Protein AF-A0A3N5M432-F1 (afdb_monomer_lite)

Secondary structure (DSSP, 8-state):
-HHHHHHHHHHHHHHHHHHHHHHHHHHTT--HHHHHHHHHHHHSTTSSS---S-HHHHHHHHT-

Sequence (64 aa):
MHETAFILIELGAILLGLAVLARLAGMVGLSPIPLYLLAGLAIGEGGILPVVTAEGFIEIGASI

pLDDT: mean 86.37, std 10.57, range [60.16, 97.81]

Structure (mmCIF, N/CA/C/O backbone):
data_AF-A0A3N5M432-F1
#
_entry.id   AF-A0A3N5M432-F1
#
loop_
_atom_site.group_PDB
_atom_site.id
_atom_site.type_symbol
_atom_site.label_atom_id
_atom_site.label_alt_id
_atom_site.label_comp_id
_atom_site.label_asym_id
_atom_site.label_entity_id
_atom_site.label_seq_id
_atom_site.pdbx_PDB_ins_code
_atom_site.Cartn_x
_atom_site.Cartn_y
_atom_site.Cartn_z
_atom_site.occupancy
_atom_site.B_iso_or_equiv
_atom_site.auth_seq_id
_atom_site.auth_comp_id
_atom_site.auth_asym_id
_atom_site.auth_atom_id
_atom_site.pdbx_PDB_model_num
ATOM 1 N N . MET A 1 1 ? 17.811 4.907 -20.618 1.00 61.25 1 MET A N 1
ATOM 2 C CA . MET A 1 1 ? 16.606 5.676 -21.016 1.00 61.25 1 MET A CA 1
ATOM 3 C C . MET A 1 1 ? 15.343 4.818 -20.941 1.00 61.25 1 MET A C 1
ATOM 5 O O . MET A 1 1 ? 14.441 5.210 -20.220 1.00 61.25 1 MET A O 1
ATOM 9 N N . HIS A 1 2 ? 15.276 3.651 -21.598 1.00 77.00 2 HIS A N 1
ATOM 10 C CA . HIS A 1 2 ? 14.108 2.751 -21.500 1.00 77.00 2 HIS A CA 1
ATOM 11 C C . HIS A 1 2 ? 13.930 2.119 -20.107 1.00 77.00 2 HIS A C 1
ATOM 13 O O . HIS A 1 2 ? 12.820 2.069 -19.597 1.00 77.00 2 HIS A O 1
ATOM 19 N N . GLU A 1 3 ? 15.024 1.715 -19.463 1.00 82.50 3 GLU A N 1
ATOM 20 C CA . GLU A 1 3 ? 15.012 1.065 -18.144 1.00 82.50 3 GLU A CA 1
ATOM 21 C C . GLU A 1 3 ? 14.507 1.987 -17.025 1.00 82.50 3 GLU A C 1
ATOM 23 O O . GLU A 1 3 ? 13.601 1.634 -16.281 1.00 82.50 3 GLU A O 1
ATOM 28 N N . THR A 1 4 ? 14.985 3.234 -16.981 1.00 85.38 4 THR A N 1
ATOM 29 C CA . THR A 1 4 ? 14.494 4.249 -16.035 1.00 85.38 4 THR A CA 1
ATOM 30 C C . THR A 1 4 ? 13.003 4.534 -16.214 1.00 85.38 4 THR A C 1
ATOM 32 O O . THR A 1 4 ? 12.283 4.675 -15.231 1.00 85.38 4 THR A O 1
ATOM 35 N N . ALA A 1 5 ? 12.519 4.603 -17.460 1.00 90.62 5 ALA A N 1
ATOM 36 C CA . ALA A 1 5 ? 11.094 4.782 -17.731 1.00 90.62 5 ALA A CA 1
ATOM 37 C C . ALA A 1 5 ? 10.270 3.584 -17.235 1.00 90.62 5 ALA A C 1
ATOM 39 O O . ALA A 1 5 ? 9.200 3.780 -16.664 1.00 90.62 5 ALA A O 1
ATOM 40 N N . PHE A 1 6 ? 10.785 2.365 -17.404 1.00 88.81 6 PHE A N 1
ATOM 41 C CA . PHE A 1 6 ? 10.145 1.150 -16.910 1.00 88.81 6 PHE A CA 1
ATOM 42 C C . PHE A 1 6 ? 10.048 1.138 -15.377 1.00 88.81 6 PHE A C 1
ATOM 44 O O . PHE A 1 6 ? 8.956 0.965 -14.849 1.00 88.81 6 PHE A O 1
ATOM 51 N N . ILE A 1 7 ? 11.133 1.464 -14.667 1.00 87.31 7 ILE A N 1
ATOM 52 C CA . ILE A 1 7 ? 11.152 1.558 -13.194 1.00 87.31 7 ILE A CA 1
ATOM 53 C C . ILE A 1 7 ? 10.130 2.580 -12.675 1.00 87.31 7 ILE A C 1
ATOM 55 O O . ILE A 1 7 ? 9.431 2.335 -11.693 1.00 87.31 7 ILE A O 1
ATOM 59 N N . LEU A 1 8 ? 10.005 3.738 -13.336 1.00 90.44 8 LEU A N 1
ATOM 60 C CA . LEU A 1 8 ? 9.010 4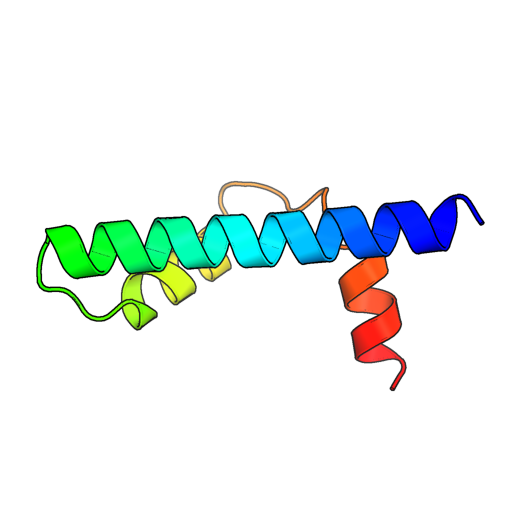.748 -12.959 1.00 90.44 8 LEU A CA 1
ATOM 61 C C . LEU A 1 8 ? 7.573 4.254 -13.167 1.00 90.44 8 LEU A C 1
ATOM 63 O O . LEU A 1 8 ? 6.689 4.599 -12.381 1.00 90.44 8 LEU A O 1
ATOM 67 N N . ILE A 1 9 ? 7.336 3.446 -14.203 1.00 91.56 9 ILE A N 1
ATOM 68 C CA . ILE A 1 9 ? 6.038 2.808 -14.442 1.00 91.56 9 ILE A CA 1
ATOM 69 C C . ILE A 1 9 ? 5.751 1.760 -13.363 1.00 91.56 9 ILE A C 1
ATOM 71 O O . ILE A 1 9 ? 4.647 1.765 -12.823 1.00 91.56 9 ILE A O 1
ATOM 75 N N . GLU A 1 10 ? 6.721 0.912 -13.006 1.00 88.50 10 GLU A N 1
ATOM 76 C CA . GLU A 1 10 ? 6.578 -0.073 -11.924 1.00 88.50 10 GLU A CA 1
ATOM 77 C C . GLU A 1 10 ? 6.244 0.612 -10.593 1.00 88.50 10 GLU A C 1
ATOM 79 O O . GLU A 1 10 ? 5.255 0.270 -9.941 1.00 88.50 10 GLU A O 1
ATOM 84 N N . LEU A 1 11 ? 6.997 1.655 -10.230 1.00 89.12 11 LEU A N 1
ATOM 85 C CA . LEU A 1 11 ? 6.733 2.460 -9.038 1.00 89.12 11 LEU A CA 1
ATOM 86 C C . LEU A 1 11 ? 5.330 3.083 -9.082 1.00 89.12 11 LEU A C 1
ATOM 88 O O . LEU A 1 11 ? 4.581 3.003 -8.108 1.00 89.12 11 LEU A O 1
ATOM 92 N N . GLY A 1 12 ? 4.954 3.692 -10.209 1.00 93.12 12 GLY A N 1
ATOM 93 C CA . GLY A 1 12 ? 3.632 4.286 -10.394 1.00 93.12 12 GLY A CA 1
ATOM 94 C C . GLY A 1 12 ? 2.503 3.262 -10.258 1.00 93.12 12 GLY A C 1
ATOM 95 O O . GLY A 1 12 ? 1.493 3.547 -9.615 1.00 93.12 12 GLY A O 1
ATOM 96 N N . ALA A 1 13 ? 2.686 2.058 -10.803 1.00 91.69 13 ALA A N 1
ATOM 97 C CA . ALA A 1 13 ? 1.732 0.961 -10.695 1.00 91.69 13 ALA A CA 1
ATOM 98 C C . ALA A 1 13 ? 1.577 0.475 -9.244 1.00 91.69 13 ALA A C 1
ATOM 100 O O . ALA A 1 13 ? 0.447 0.290 -8.787 1.00 91.69 13 ALA A O 1
ATOM 101 N N . ILE A 1 14 ? 2.681 0.341 -8.496 1.00 89.06 14 ILE A N 1
ATOM 102 C CA . ILE A 1 14 ? 2.658 -0.008 -7.066 1.00 89.06 14 ILE A CA 1
ATOM 103 C C . ILE A 1 14 ? 1.898 1.059 -6.272 1.00 89.06 14 ILE A C 1
ATOM 105 O O . ILE A 1 14 ? 0.969 0.735 -5.531 1.00 89.06 14 ILE A O 1
ATOM 109 N N . LEU A 1 15 ? 2.244 2.337 -6.451 1.00 92.69 15 LEU A N 1
ATOM 110 C CA . LEU A 1 15 ? 1.589 3.446 -5.752 1.00 92.69 15 LEU A CA 1
ATOM 111 C C . LEU A 1 15 ? 0.093 3.521 -6.075 1.00 92.69 15 LEU A C 1
ATOM 113 O O . LEU A 1 15 ? -0.721 3.718 -5.172 1.00 92.69 15 LEU A O 1
ATOM 117 N 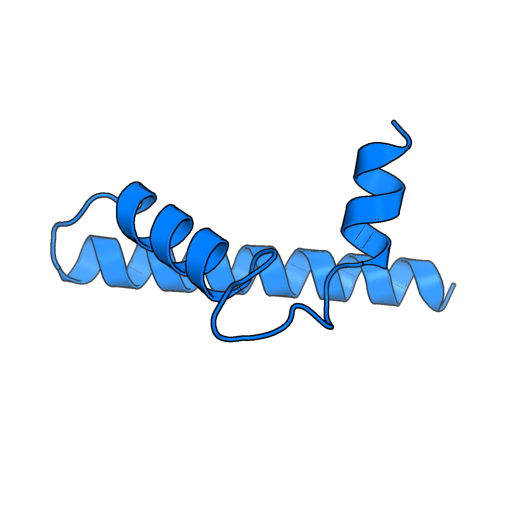N . LEU A 1 16 ? -0.281 3.324 -7.341 1.00 95.31 16 LEU A N 1
ATOM 118 C CA . LEU A 1 16 ? -1.676 3.289 -7.767 1.00 95.31 16 LEU A CA 1
ATOM 119 C C . LEU A 1 16 ? -2.431 2.120 -7.120 1.00 95.31 16 LEU A C 1
ATOM 121 O O . LEU A 1 16 ? -3.524 2.322 -6.593 1.00 95.31 16 LEU A O 1
ATOM 125 N N . GLY A 1 17 ? -1.847 0.918 -7.109 1.00 93.75 17 GLY A N 1
ATOM 126 C CA . GLY A 1 17 ? -2.430 -0.258 -6.461 1.00 93.75 17 GLY A CA 1
ATOM 127 C C . GLY A 1 17 ? -2.655 -0.044 -4.962 1.00 93.75 17 GLY A C 1
ATOM 128 O O . GLY A 1 17 ? -3.755 -0.279 -4.459 1.00 93.75 17 GLY A O 1
ATOM 129 N N . LEU A 1 18 ? -1.654 0.488 -4.257 1.00 94.69 18 LEU A N 1
ATOM 130 C CA . LEU A 1 18 ? -1.772 0.836 -2.839 1.00 94.69 18 LEU A CA 1
ATOM 131 C C . LEU A 1 18 ? -2.842 1.913 -2.605 1.00 94.69 18 LEU A C 1
ATOM 133 O O . LEU A 1 18 ? -3.665 1.773 -1.703 1.00 94.69 18 LEU A O 1
ATOM 137 N N . ALA A 1 19 ? -2.905 2.953 -3.440 1.00 97.00 19 ALA A N 1
ATOM 138 C CA . ALA A 1 19 ? -3.929 3.992 -3.328 1.00 97.00 19 ALA A CA 1
ATOM 139 C C . ALA A 1 19 ? -5.352 3.434 -3.513 1.00 97.00 19 ALA A C 1
ATOM 141 O O . ALA A 1 19 ? -6.264 3.802 -2.768 1.00 97.00 19 ALA A O 1
ATOM 142 N N . VAL A 1 20 ? -5.546 2.515 -4.466 1.00 97.50 20 VAL A N 1
ATOM 143 C CA . VAL A 1 20 ? -6.823 1.813 -4.665 1.00 97.50 20 VAL A CA 1
ATOM 144 C C . VAL A 1 20 ? -7.182 0.986 -3.431 1.00 97.50 20 VAL A C 1
ATOM 146 O O . VAL A 1 20 ? -8.300 1.100 -2.932 1.00 97.50 20 VAL A O 1
ATOM 149 N N . LEU A 1 21 ? -6.242 0.212 -2.883 1.00 97.00 21 LEU A N 1
ATOM 150 C CA . LEU A 1 21 ? -6.471 -0.576 -1.668 1.00 97.00 21 LEU A CA 1
ATOM 151 C C . LEU A 1 21 ? -6.817 0.310 -0.463 1.00 97.00 21 LEU A C 1
ATOM 153 O O . LEU A 1 21 ? -7.777 0.019 0.247 1.00 97.00 21 LEU A O 1
ATOM 157 N N . ALA A 1 22 ? -6.113 1.426 -0.257 1.00 96.94 22 ALA A N 1
ATOM 158 C CA . ALA A 1 22 ? -6.460 2.387 0.791 1.00 96.94 22 ALA A CA 1
ATOM 159 C C . ALA A 1 22 ? -7.857 2.977 0.602 1.00 96.94 22 ALA A C 1
ATOM 161 O O . ALA A 1 22 ? -8.605 3.120 1.571 1.00 96.94 22 ALA A O 1
ATOM 162 N N . ARG A 1 23 ? -8.230 3.302 -0.640 1.00 97.69 23 ARG A N 1
ATOM 163 C CA . ARG A 1 23 ? -9.565 3.812 -0.949 1.00 97.69 23 ARG A CA 1
ATOM 164 C C . ARG A 1 23 ? -10.640 2.778 -0.622 1.00 97.69 23 ARG A C 1
ATOM 166 O O . ARG A 1 23 ? -11.638 3.139 -0.005 1.00 97.69 23 ARG A O 1
ATOM 173 N N . LEU A 1 24 ? -10.425 1.516 -0.986 1.00 97.81 24 LEU A N 1
ATOM 174 C CA . LEU A 1 24 ? -11.340 0.417 -0.671 1.00 97.81 24 LEU A CA 1
ATOM 175 C C . LEU A 1 24 ? -11.445 0.178 0.840 1.00 97.81 24 LEU A C 1
ATOM 177 O O . LEU A 1 24 ? -12.555 0.043 1.348 1.00 97.81 24 LEU A O 1
ATOM 181 N N . ALA A 1 25 ? -10.326 0.203 1.570 1.00 97.12 25 ALA A N 1
ATOM 182 C CA . ALA A 1 25 ? -10.321 0.099 3.030 1.00 97.12 25 ALA A CA 1
ATOM 183 C C . ALA A 1 25 ? -11.150 1.219 3.675 1.00 97.12 25 ALA A C 1
ATOM 185 O O . ALA A 1 25 ? -12.029 0.954 4.496 1.00 97.12 25 ALA A O 1
ATOM 186 N N . GLY A 1 26 ? -10.936 2.463 3.231 1.00 96.69 26 GLY A N 1
ATOM 187 C CA . GLY A 1 26 ? -11.691 3.622 3.699 1.00 96.69 26 GLY A CA 1
ATOM 188 C C . GLY A 1 26 ? -13.187 3.529 3.394 1.00 96.69 26 GLY A C 1
ATOM 189 O O . GLY A 1 26 ? -13.997 3.950 4.216 1.00 96.69 26 GLY A O 1
ATOM 190 N N . MET A 1 27 ? -13.573 2.928 2.262 1.00 96.38 27 MET A N 1
ATOM 191 C CA . MET A 1 27 ? -14.984 2.702 1.921 1.00 96.38 27 MET A CA 1
ATOM 192 C C . MET A 1 27 ? -15.688 1.742 2.886 1.00 96.38 27 MET A C 1
ATOM 194 O O . MET A 1 27 ? -16.883 1.903 3.120 1.00 96.38 27 MET A O 1
ATOM 198 N N . VAL A 1 28 ? -14.973 0.765 3.449 1.00 96.12 28 VAL A N 1
ATOM 199 C CA . VAL A 1 28 ? -15.537 -0.229 4.381 1.00 96.12 28 VAL A CA 1
ATOM 200 C C . VAL A 1 28 ? -15.250 0.086 5.856 1.00 96.12 28 VAL A C 1
ATOM 202 O O . VAL A 1 28 ? -15.578 -0.716 6.726 1.00 96.12 28 VAL A O 1
ATOM 205 N N . GLY A 1 29 ? -14.641 1.240 6.159 1.00 95.31 29 GLY A N 1
ATOM 206 C CA . GLY A 1 29 ? -14.284 1.644 7.526 1.00 95.31 29 GLY A CA 1
ATOM 207 C C . GLY A 1 29 ? -13.111 0.864 8.134 1.00 95.31 29 GLY A C 1
ATOM 208 O O . GLY A 1 29 ? -12.943 0.858 9.352 1.00 95.31 29 GLY A O 1
ATOM 209 N N . LEU A 1 30 ? -12.304 0.197 7.305 1.00 96.31 30 LEU A N 1
ATOM 210 C CA . LEU A 1 30 ? -11.129 -0.558 7.728 1.00 96.31 30 LEU A CA 1
ATOM 211 C C . LEU A 1 30 ? -9.866 0.304 7.603 1.00 96.31 30 LEU A C 1
ATOM 213 O O . LEU A 1 30 ? -9.744 1.159 6.726 1.00 96.31 30 LEU A O 1
ATOM 217 N N . SE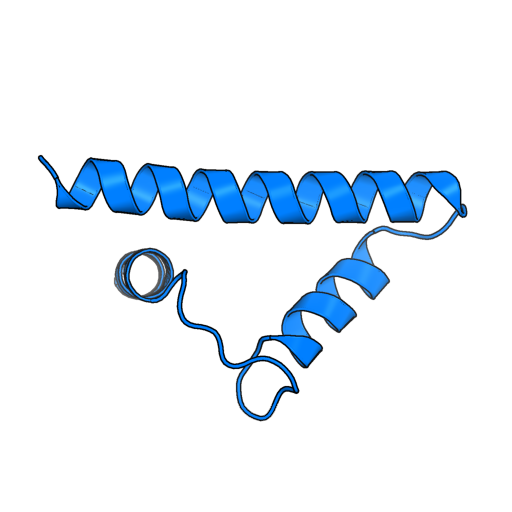R A 1 31 ? -8.880 0.030 8.453 1.00 96.44 31 SER A N 1
ATOM 218 C CA . SER A 1 31 ? -7.506 0.478 8.219 1.00 96.44 31 SER A CA 1
ATOM 219 C C . SER A 1 31 ? -6.988 -0.050 6.862 1.00 96.44 31 SER A C 1
ATOM 221 O O . SER A 1 31 ? -7.267 -1.195 6.507 1.00 96.44 31 SER A O 1
ATOM 223 N N . PRO A 1 32 ? -6.204 0.723 6.091 1.00 96.38 32 PRO A N 1
ATOM 224 C CA . PRO A 1 32 ? -5.546 0.221 4.879 1.00 96.38 32 PRO A CA 1
ATOM 225 C C . PRO A 1 32 ? -4.555 -0.929 5.125 1.00 96.38 32 PRO A C 1
ATOM 227 O O . PRO A 1 32 ? -4.321 -1.739 4.231 1.00 96.38 32 PRO A O 1
ATOM 230 N N . ILE A 1 33 ? -3.991 -1.022 6.336 1.00 96.19 33 ILE A N 1
ATOM 231 C CA . ILE A 1 33 ? -2.883 -1.933 6.664 1.00 96.19 33 ILE A CA 1
ATOM 232 C C . ILE A 1 33 ? -3.246 -3.410 6.403 1.00 96.19 33 ILE A C 1
ATOM 234 O O . ILE A 1 33 ? -2.496 -4.063 5.678 1.00 96.19 33 ILE A O 1
ATOM 238 N N . PRO A 1 34 ? -4.376 -3.960 6.900 1.00 95.19 34 PRO A N 1
ATOM 239 C CA . PRO A 1 34 ? -4.787 -5.326 6.578 1.00 95.19 34 PRO A CA 1
ATOM 240 C C . PRO A 1 34 ? -4.856 -5.633 5.080 1.00 95.19 34 PRO A C 1
ATOM 242 O O . PRO A 1 34 ? -4.428 -6.705 4.666 1.00 95.19 34 PRO A O 1
ATOM 245 N N . LEU A 1 35 ? -5.358 -4.707 4.255 1.00 96.25 35 LEU A N 1
ATOM 246 C CA . LEU A 1 35 ? -5.444 -4.937 2.811 1.00 96.25 35 LEU A CA 1
ATOM 247 C C . LEU A 1 35 ? -4.066 -4.928 2.150 1.00 96.25 35 LEU A C 1
ATOM 249 O O . LEU A 1 35 ? -3.823 -5.739 1.261 1.00 96.25 35 LEU A O 1
ATOM 253 N N . TYR A 1 36 ? -3.153 -4.064 2.600 1.00 93.50 36 TYR A N 1
ATOM 254 C CA . TYR A 1 36 ? -1.771 -4.066 2.117 1.00 93.50 36 TYR A CA 1
ATOM 255 C C . TYR A 1 36 ? -1.058 -5.376 2.448 1.00 93.50 36 TYR A C 1
ATOM 257 O O . TYR A 1 36 ? -0.387 -5.939 1.588 1.00 93.50 36 TYR A O 1
ATOM 265 N N . LEU A 1 37 ? -1.239 -5.889 3.669 1.00 93.69 37 LEU A N 1
ATOM 266 C CA . LEU A 1 37 ? -0.646 -7.158 4.093 1.00 93.69 37 LEU A CA 1
ATOM 267 C C . LEU A 1 37 ? -1.232 -8.348 3.328 1.00 93.69 37 LEU A C 1
ATOM 269 O O . LEU A 1 37 ? -0.482 -9.224 2.913 1.00 93.69 37 LEU A O 1
ATOM 273 N N . LEU A 1 38 ? -2.548 -8.371 3.098 1.00 93.75 38 LEU A N 1
ATOM 274 C CA . LEU A 1 38 ? -3.192 -9.415 2.297 1.00 93.75 38 LEU A CA 1
ATOM 275 C C . LEU A 1 38 ? -2.729 -9.385 0.841 1.00 93.75 38 LEU A C 1
ATOM 277 O O . LEU A 1 38 ? -2.454 -10.438 0.277 1.00 93.75 38 LEU A O 1
ATOM 281 N N . ALA A 1 39 ? -2.608 -8.197 0.244 1.00 91.69 39 ALA A N 1
ATOM 282 C CA . ALA A 1 39 ? -2.060 -8.052 -1.099 1.00 91.69 39 ALA A CA 1
ATOM 283 C C . ALA A 1 39 ? -0.599 -8.527 -1.151 1.00 91.69 39 ALA A C 1
ATOM 285 O O . ALA A 1 39 ? -0.255 -9.340 -2.003 1.00 91.69 39 ALA A O 1
ATOM 286 N N . GLY A 1 40 ? 0.236 -8.101 -0.199 1.00 88.69 40 GLY A N 1
ATOM 287 C CA . GLY A 1 40 ? 1.628 -8.540 -0.093 1.00 88.69 40 GLY A CA 1
ATOM 288 C C . GLY A 1 40 ? 1.773 -10.051 0.109 1.00 88.69 40 GLY A C 1
ATOM 289 O O . GLY A 1 40 ? 2.626 -10.660 -0.518 1.00 88.69 40 GLY A O 1
ATOM 290 N N . LEU A 1 41 ? 0.911 -10.677 0.914 1.00 89.81 41 LEU A N 1
ATOM 291 C CA . LEU A 1 41 ? 0.897 -12.129 1.124 1.00 89.81 41 LEU A CA 1
ATOM 292 C C . LEU A 1 41 ? 0.394 -12.896 -0.106 1.00 89.81 41 LEU A C 1
ATOM 294 O O . LEU A 1 41 ? 0.911 -13.961 -0.427 1.00 89.81 41 LEU A O 1
ATOM 298 N N . ALA A 1 42 ? -0.624 -12.373 -0.792 1.00 90.25 42 ALA A N 1
ATOM 299 C CA . ALA A 1 42 ? -1.176 -13.011 -1.981 1.00 90.25 42 ALA A CA 1
ATOM 300 C C . ALA A 1 42 ? -0.203 -12.973 -3.163 1.00 90.25 42 ALA A C 1
ATOM 302 O O . ALA A 1 42 ? -0.240 -13.875 -3.998 1.00 90.25 42 ALA A O 1
ATOM 303 N N . ILE A 1 43 ? 0.625 -11.929 -3.228 1.00 86.25 43 ILE A N 1
ATOM 304 C CA . ILE A 1 43 ? 1.517 -11.650 -4.351 1.00 86.25 43 ILE A CA 1
ATOM 305 C C . ILE A 1 43 ? 2.961 -12.097 -4.032 1.00 86.25 43 ILE A C 1
ATOM 307 O O . ILE A 1 43 ? 3.680 -12.498 -4.931 1.00 86.25 43 ILE A O 1
ATOM 311 N N . GLY A 1 44 ? 3.389 -12.101 -2.765 1.00 79.75 44 GLY A N 1
ATOM 312 C CA . GLY A 1 44 ? 4.747 -12.468 -2.338 1.00 79.75 44 GLY A CA 1
ATOM 313 C C . GLY A 1 44 ? 5.134 -13.939 -2.542 1.00 79.75 44 GLY A C 1
ATOM 314 O O . GLY A 1 44 ? 4.366 -14.751 -3.058 1.00 79.75 44 GLY A O 1
ATOM 315 N N . GLU A 1 45 ? 6.351 -14.299 -2.126 1.00 75.62 45 GLU A N 1
ATOM 316 C CA . GLU A 1 45 ? 6.870 -15.667 -2.266 1.00 75.62 45 GLU A CA 1
ATOM 317 C C . GLU A 1 45 ? 5.950 -16.712 -1.611 1.00 75.62 45 GLU A C 1
ATOM 319 O O . GLU A 1 45 ? 5.571 -16.592 -0.445 1.00 75.62 45 GLU A O 1
ATOM 324 N N . GLY A 1 46 ? 5.582 -17.749 -2.373 1.00 76.69 46 GLY A N 1
ATOM 325 C CA . GLY A 1 46 ? 4.623 -18.772 -1.933 1.00 76.69 46 GLY A CA 1
ATOM 326 C C . GLY A 1 46 ? 3.153 -18.328 -1.958 1.00 76.69 46 GLY A C 1
ATOM 327 O O . GLY A 1 46 ? 2.286 -19.076 -1.504 1.00 76.69 46 GLY A O 1
ATOM 328 N N . GLY A 1 47 ? 2.871 -17.131 -2.480 1.00 82.69 47 GLY A N 1
ATOM 329 C CA . GLY A 1 47 ? 1.534 -16.587 -2.675 1.00 82.69 47 GLY A CA 1
ATOM 330 C C . GLY A 1 47 ? 0.752 -17.243 -3.817 1.00 82.69 47 GLY A C 1
ATOM 331 O O . GLY A 1 47 ? 1.184 -18.187 -4.478 1.00 82.69 47 GLY A O 1
ATOM 332 N N . ILE A 1 48 ? -0.449 -16.721 -4.042 1.00 84.00 48 ILE A N 1
ATOM 333 C CA . ILE A 1 48 ? -1.425 -17.234 -5.015 1.00 84.00 48 ILE A CA 1
ATOM 334 C C . ILE A 1 48 ? -1.228 -16.615 -6.405 1.00 84.00 48 ILE A C 1
ATOM 336 O O . ILE A 1 48 ? -1.666 -17.188 -7.402 1.00 84.00 48 ILE A O 1
ATOM 340 N N . LEU A 1 49 ? -0.584 -15.446 -6.472 1.00 78.06 49 LEU A N 1
ATOM 341 C CA . LEU A 1 49 ? -0.252 -14.735 -7.700 1.00 78.06 49 LEU A CA 1
ATOM 342 C C . LEU A 1 49 ? 1.270 -14.519 -7.749 1.00 78.06 49 LEU A C 1
ATOM 344 O O . LEU A 1 49 ? 1.774 -13.740 -6.948 1.00 78.06 49 LEU A O 1
ATOM 348 N N . PRO A 1 50 ? 2.018 -15.161 -8.661 1.00 65.81 50 PRO A N 1
ATOM 349 C CA . PRO A 1 50 ? 3.452 -14.910 -8.788 1.00 65.81 50 PRO A CA 1
ATOM 350 C C . PRO A 1 50 ? 3.715 -13.444 -9.164 1.00 65.81 50 PRO A C 1
ATOM 352 O O . PRO A 1 50 ? 3.139 -12.950 -10.138 1.00 65.81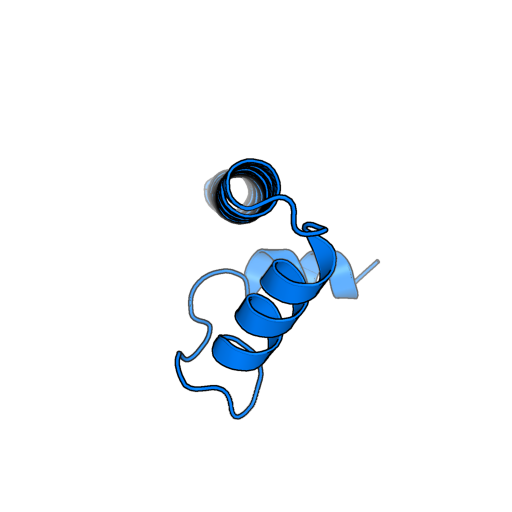 50 PRO A O 1
ATOM 355 N N . VAL A 1 51 ? 4.580 -12.741 -8.420 1.00 64.94 51 VAL A N 1
ATOM 356 C CA . VAL A 1 51 ? 5.039 -11.395 -8.811 1.00 64.94 51 VAL A CA 1
ATOM 357 C C . VAL A 1 51 ? 5.824 -11.498 -10.112 1.00 64.94 51 VAL A C 1
ATOM 359 O O . VAL A 1 51 ? 6.827 -12.199 -10.165 1.00 64.94 51 VAL A O 1
ATOM 362 N N . VAL A 1 52 ? 5.400 -10.775 -11.147 1.00 60.16 52 VAL A N 1
ATOM 363 C CA . VAL A 1 52 ? 6.157 -10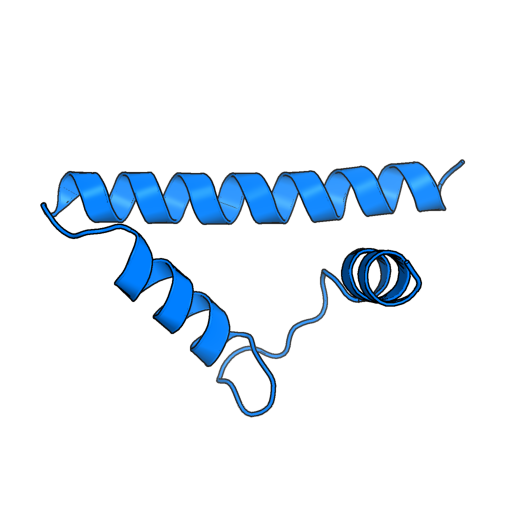.647 -12.410 1.00 60.16 52 VAL A CA 1
ATOM 364 C C . VAL A 1 52 ? 6.563 -9.186 -12.673 1.00 60.16 52 VAL A C 1
ATOM 366 O O . VAL A 1 52 ? 7.276 -8.898 -13.623 1.00 60.16 52 VAL A O 1
ATOM 369 N N . THR A 1 53 ? 6.119 -8.228 -11.849 1.00 61.12 53 THR A N 1
ATOM 370 C CA . THR A 1 53 ? 6.022 -6.814 -12.267 1.00 61.12 53 THR A CA 1
ATOM 371 C C . THR A 1 53 ? 6.788 -5.796 -11.415 1.00 61.12 53 THR A C 1
ATOM 373 O O . THR A 1 53 ? 6.505 -4.610 -11.537 1.00 61.12 53 THR A O 1
ATOM 376 N N . ALA A 1 54 ? 7.674 -6.212 -10.504 1.00 65.75 54 ALA A N 1
ATOM 377 C CA . ALA A 1 54 ? 8.413 -5.265 -9.651 1.00 65.75 54 ALA A CA 1
ATOM 378 C C . ALA A 1 54 ? 9.873 -5.660 -9.384 1.00 65.75 54 ALA A C 1
ATOM 380 O O . ALA A 1 54 ? 10.495 -5.114 -8.476 1.00 65.75 54 ALA A O 1
ATOM 381 N N . GLU A 1 55 ? 10.415 -6.621 -10.133 1.00 73.25 55 GLU A N 1
ATOM 382 C CA . GLU A 1 55 ? 11.747 -7.180 -9.875 1.00 73.25 55 GLU A CA 1
ATOM 383 C C . GLU A 1 55 ? 12.837 -6.102 -10.007 1.00 73.25 55 GLU A C 1
ATOM 385 O O . GLU A 1 55 ? 13.653 -5.953 -9.102 1.00 73.25 55 GLU A O 1
ATOM 390 N N . GLY A 1 56 ? 12.762 -5.251 -11.041 1.00 75.25 56 GLY A N 1
ATOM 391 C CA . GLY A 1 56 ? 13.720 -4.161 -11.263 1.00 75.25 56 GLY A CA 1
ATOM 392 C C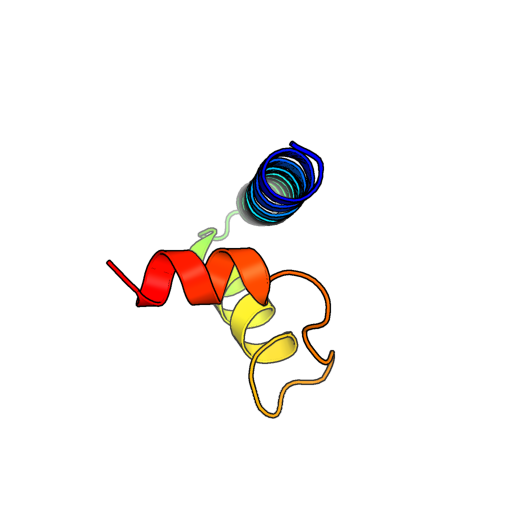 . GLY A 1 56 ? 13.654 -3.052 -10.206 1.00 75.25 56 GLY A C 1
ATOM 393 O O . GLY A 1 56 ? 14.686 -2.606 -9.702 1.00 75.25 56 GLY A O 1
ATOM 394 N N . PHE A 1 57 ? 12.449 -2.619 -9.814 1.00 79.06 57 PHE A N 1
ATOM 395 C CA . PHE A 1 57 ? 12.284 -1.680 -8.697 1.00 79.06 57 PHE A CA 1
ATOM 396 C C . PHE A 1 57 ? 12.820 -2.243 -7.369 1.00 79.06 57 PHE A C 1
ATOM 398 O O . PHE A 1 57 ? 13.521 -1.535 -6.641 1.00 79.06 57 PHE A O 1
ATOM 405 N N . ILE A 1 58 ? 12.495 -3.500 -7.050 1.00 80.31 58 ILE A N 1
ATOM 406 C CA . ILE A 1 58 ? 12.926 -4.152 -5.807 1.00 80.31 58 ILE A CA 1
ATOM 407 C C . ILE A 1 58 ? 14.446 -4.315 -5.789 1.00 80.31 58 ILE A C 1
ATOM 409 O O . ILE A 1 58 ? 15.064 -4.002 -4.776 1.00 80.31 58 ILE A O 1
ATOM 413 N N . GLU A 1 59 ? 15.051 -4.746 -6.895 1.00 82.88 59 GLU A N 1
ATOM 414 C CA . GLU A 1 59 ? 16.498 -4.939 -7.009 1.00 82.88 59 GLU A CA 1
ATOM 415 C C . GLU A 1 59 ? 17.264 -3.629 -6.789 1.00 82.88 59 GLU A C 1
ATOM 417 O O . GLU A 1 59 ? 18.183 -3.577 -5.970 1.00 82.88 59 GLU A O 1
ATOM 422 N N . ILE A 1 60 ? 16.838 -2.536 -7.433 1.00 83.44 60 ILE A N 1
ATOM 423 C CA . ILE A 1 60 ? 17.445 -1.217 -7.216 1.00 83.44 60 ILE A CA 1
ATOM 424 C C . ILE A 1 60 ? 17.265 -0.777 -5.766 1.00 83.44 60 ILE A C 1
ATOM 426 O O . ILE A 1 60 ? 18.234 -0.347 -5.147 1.00 83.44 60 ILE A O 1
ATOM 430 N N . GLY A 1 61 ? 16.062 -0.904 -5.203 1.00 77.75 61 GLY A N 1
ATOM 431 C CA . GLY A 1 61 ? 15.797 -0.541 -3.810 1.00 77.75 61 GLY A CA 1
ATOM 432 C C . GLY A 1 61 ? 16.593 -1.367 -2.795 1.00 77.75 61 GLY A C 1
ATOM 433 O O . GLY A 1 61 ? 16.968 -0.841 -1.754 1.00 77.75 61 GLY A O 1
ATOM 434 N N . ALA A 1 62 ? 16.875 -2.635 -3.101 1.00 83.94 62 ALA A N 1
ATOM 435 C CA . ALA A 1 62 ? 17.674 -3.528 -2.264 1.00 83.94 62 ALA A CA 1
ATOM 436 C C . ALA A 1 62 ? 19.189 -3.290 -2.395 1.00 83.94 62 ALA A C 1
ATOM 438 O O . ALA A 1 62 ? 19.957 -3.757 -1.555 1.00 83.94 62 ALA A O 1
ATOM 439 N N . SER A 1 63 ? 19.621 -2.585 -3.444 1.00 80.38 63 SER A N 1
ATOM 440 C CA . SER A 1 63 ? 21.028 -2.248 -3.692 1.00 80.38 63 SER A CA 1
ATOM 441 C C . SER A 1 63 ? 21.528 -1.003 -2.941 1.00 80.38 63 SER A C 1
ATOM 443 O O . SER A 1 63 ? 22.722 -0.700 -3.016 1.00 80.38 63 SER A O 1
ATOM 445 N N . ILE A 1 64 ? 20.639 -0.285 -2.241 1.00 63.84 64 ILE A N 1
ATOM 446 C CA . ILE A 1 64 ? 20.914 0.989 -1.545 1.00 63.84 64 ILE A CA 1
ATOM 447 C C . ILE A 1 64 ? 20.999 0.817 -0.029 1.00 63.84 64 ILE A C 1
ATOM 449 O O . ILE A 1 64 ? 20.199 0.037 0.532 1.00 63.84 64 ILE A O 1
#

Radius of gyration: 13.42 Å; chains: 1; bounding box: 37×24×30 Å

Foldseek 3Di:
DVLVVLLVVLVVVVVVVLVVLCVVCVVVVHHSVVSVVVVCQQDDDVHVHDDPRCPSVVVVVVVD